Protein AF-A0A3L6PHJ8-F1 (afdb_monomer_lite)

pLDDT: mean 83.61, std 14.44, range [37.62, 96.38]

InterPro domains:
  IPR002182 NB-ARC [PF00931] (51-122)
  IPR027417 P-loop containing nucleoside triphosphate hydrolase [G3DSA:3.40.50.300] (25-126)
  IPR027417 P-loop containing nucleoside triphosphate hydrolase [SSF52540] (32-122)

Radius of gyration: 23.24 Å; chains: 1; bounding box: 49×33×65 Å

Foldseek 3Di:
DVVVVVVVVVVVVVCVVVVPDPPDPPDPPPCPVPPDDDLDDDVVVDPDCVVVLVVVVVVVVVCPVPPDDDDDQDDDPPPCSSVSVSSNQPDPVCVVPQGADDDADPPHDPVVRVVSRVVSSVVVPD

Secondary structure (DSSP, 8-state):
-HHHHHHHHHHHHHHHHTT-----S-S------TT---S---GGG--S-HHHHHHHHHHHHHGGGSS---------TTS-HHHHHHHHHT-GGGTTS--------SS--HHHHHHHHHHHHHTT--

Sequence (126 aa):
MKAMRRNLEEITRQHKDFSFTPGSTTDVEQVTDVRETSSAVEEALIVGRTEKKQKILASLSVNLAQEITILPIYGFGGIGKTTLAKLVFSDAQFNDYSRVWVYVSQAFVLKNIGNSIISQVSNGNS

Organism: Panicum miliaceum (NCBI:txid4540)

Structure (mmCIF, N/CA/C/O backbone):
data_AF-A0A3L6PHJ8-F1
#
_entry.id   AF-A0A3L6PHJ8-F1
#
loop_
_atom_site.group_PDB
_atom_site.id
_atom_site.type_symbol
_atom_site.label_atom_id
_atom_site.label_alt_id
_atom_site.label_comp_id
_atom_site.label_asym_id
_atom_site.label_entity_id
_atom_site.label_seq_id
_atom_site.pdbx_PDB_ins_code
_atom_site.Cartn_x
_atom_site.Cartn_y
_atom_site.Cartn_z
_atom_site.occupancy
_atom_site.B_iso_or_equiv
_atom_site.auth_seq_id
_atom_site.auth_comp_id
_atom_site.auth_asym_id
_atom_site.auth_atom_id
_atom_site.pdbx_PDB_model_num
ATOM 1 N N . MET A 1 1 ? 33.455 -11.707 -43.743 1.00 59.47 1 MET A N 1
ATOM 2 C CA . MET A 1 1 ? 33.854 -10.297 -43.504 1.00 59.47 1 MET A CA 1
ATOM 3 C C . MET A 1 1 ? 33.042 -9.270 -44.306 1.00 59.47 1 MET A C 1
ATOM 5 O O . MET A 1 1 ? 32.474 -8.385 -43.685 1.00 59.47 1 MET A O 1
ATOM 9 N N . LYS A 1 2 ? 32.916 -9.359 -45.645 1.00 81.19 2 LYS A N 1
ATOM 10 C CA . LYS A 1 2 ? 32.157 -8.359 -46.444 1.00 81.19 2 LYS A CA 1
ATOM 11 C C . LYS A 1 2 ? 30.653 -8.283 -46.118 1.00 81.19 2 LYS A C 1
ATOM 13 O O . LYS A 1 2 ? 30.100 -7.194 -46.125 1.00 81.19 2 LYS A O 1
ATOM 18 N N . ALA A 1 3 ? 30.012 -9.411 -45.803 1.00 85.12 3 ALA A N 1
ATOM 19 C CA . ALA A 1 3 ? 28.581 -9.453 -45.473 1.00 85.12 3 ALA A CA 1
ATOM 20 C C . ALA A 1 3 ? 28.244 -8.696 -44.175 1.00 85.12 3 ALA A C 1
ATOM 22 O O . ALA A 1 3 ? 27.330 -7.884 -44.153 1.00 85.12 3 ALA A O 1
ATOM 23 N N . MET A 1 4 ? 29.047 -8.885 -43.124 1.00 86.44 4 MET A N 1
ATOM 24 C CA . MET A 1 4 ? 28.862 -8.198 -41.840 1.00 86.44 4 MET A CA 1
ATOM 25 C C . MET A 1 4 ? 28.991 -6.675 -41.969 1.00 86.44 4 MET A C 1
ATOM 27 O O . MET A 1 4 ? 28.247 -5.939 -41.331 1.00 86.44 4 MET A O 1
ATOM 31 N N . ARG A 1 5 ? 29.894 -6.203 -42.838 1.00 89.88 5 ARG A N 1
ATOM 32 C CA . ARG A 1 5 ? 30.070 -4.772 -43.108 1.00 89.88 5 ARG A CA 1
ATOM 33 C C . ARG A 1 5 ? 28.828 -4.151 -43.756 1.00 89.88 5 ARG A C 1
ATOM 35 O O . ARG A 1 5 ? 28.373 -3.119 -43.287 1.00 89.88 5 ARG A O 1
ATOM 42 N N . ARG A 1 6 ? 28.245 -4.816 -44.760 1.00 92.50 6 ARG A N 1
ATOM 43 C CA . ARG A 1 6 ? 27.012 -4.344 -45.417 1.00 92.50 6 ARG A CA 1
ATOM 44 C C . ARG A 1 6 ? 25.836 -4.271 -44.445 1.00 92.50 6 ARG A C 1
ATOM 46 O O . ARG A 1 6 ? 25.113 -3.286 -44.448 1.00 92.50 6 ARG A O 1
ATOM 53 N N . ASN A 1 7 ? 25.691 -5.276 -43.577 1.00 92.00 7 ASN A N 1
ATOM 54 C CA . ASN A 1 7 ? 24.635 -5.276 -42.563 1.00 92.00 7 ASN A CA 1
ATOM 55 C C . ASN A 1 7 ? 24.772 -4.079 -41.609 1.00 92.00 7 ASN A C 1
ATOM 57 O O . ASN A 1 7 ? 23.779 -3.452 -41.259 1.00 92.00 7 ASN A O 1
ATOM 61 N N . LEU A 1 8 ? 26.000 -3.732 -41.213 1.00 90.38 8 LEU A N 1
ATOM 62 C CA . LEU A 1 8 ? 26.242 -2.592 -40.328 1.00 90.38 8 LEU A CA 1
ATOM 63 C C . LEU A 1 8 ? 25.969 -1.244 -41.020 1.00 90.38 8 LEU A C 1
ATOM 65 O O . LEU A 1 8 ? 25.428 -0.328 -40.400 1.00 90.38 8 LEU A O 1
ATOM 69 N N . GLU A 1 9 ? 26.301 -1.132 -42.307 1.00 93.44 9 GLU A N 1
ATOM 70 C CA . GLU A 1 9 ? 25.985 0.041 -43.132 1.00 93.44 9 GLU A CA 1
ATOM 71 C C . GLU A 1 9 ? 24.467 0.224 -43.285 1.00 93.44 9 GLU A C 1
ATOM 73 O O . GLU A 1 9 ? 23.966 1.341 -43.162 1.00 93.44 9 GLU A O 1
ATOM 78 N N . GLU A 1 10 ? 23.722 -0.867 -43.470 1.00 93.00 10 GLU A N 1
ATOM 79 C CA . GLU A 1 10 ? 22.260 -0.849 -43.576 1.00 93.00 10 GLU A CA 1
ATOM 80 C C . GLU A 1 10 ? 21.582 -0.419 -42.268 1.00 93.00 10 GLU A C 1
ATOM 82 O O . GLU A 1 10 ? 20.717 0.456 -42.291 1.00 93.00 10 GLU A O 1
ATOM 87 N N . ILE A 1 11 ? 22.038 -0.939 -41.123 1.00 88.00 11 ILE A N 1
ATOM 88 C CA . ILE A 1 11 ? 21.566 -0.511 -39.795 1.00 88.00 11 ILE A CA 1
ATOM 89 C C . ILE A 1 11 ? 21.853 0.980 -39.578 1.00 88.00 11 ILE A C 1
ATOM 91 O O . ILE A 1 11 ? 20.999 1.719 -39.092 1.00 88.00 11 ILE A O 1
ATOM 95 N N . THR A 1 12 ? 23.036 1.448 -39.988 1.00 86.62 12 THR A N 1
ATOM 96 C CA . THR A 1 12 ? 23.412 2.865 -39.873 1.00 86.62 12 THR A CA 1
ATOM 97 C C . THR A 1 12 ? 22.538 3.758 -40.760 1.00 86.62 12 THR A C 1
ATOM 99 O O . THR A 1 12 ? 22.179 4.863 -40.350 1.00 86.62 12 THR A O 1
ATOM 102 N N . ARG A 1 13 ? 22.171 3.293 -41.964 1.00 87.88 13 ARG A N 1
ATOM 103 C CA . ARG A 1 13 ? 21.265 4.012 -42.873 1.00 87.88 13 ARG A CA 1
ATOM 104 C C . ARG A 1 13 ? 19.863 4.112 -42.278 1.00 87.88 13 ARG A C 1
ATOM 106 O O . ARG A 1 13 ? 19.344 5.214 -42.159 1.00 87.88 13 ARG A O 1
ATOM 113 N N . GLN A 1 14 ? 19.308 2.989 -41.822 1.00 87.19 14 GLN A N 1
ATOM 114 C CA . GLN A 1 14 ? 17.996 2.954 -41.171 1.00 87.19 14 GLN A CA 1
ATOM 115 C C . GLN A 1 14 ? 17.955 3.870 -39.943 1.00 87.19 14 GLN A C 1
ATOM 117 O O . GLN A 1 14 ? 17.024 4.650 -39.789 1.00 87.19 14 GLN A O 1
ATOM 122 N N . HIS A 1 15 ? 18.994 3.845 -39.104 1.00 81.31 15 HIS A N 1
ATOM 123 C CA . HIS A 1 15 ? 19.080 4.715 -37.931 1.00 81.31 15 HIS A CA 1
ATOM 124 C C . HIS A 1 15 ? 18.984 6.210 -38.285 1.00 81.31 15 HIS A C 1
ATOM 126 O O . HIS A 1 15 ? 18.343 6.975 -37.565 1.00 81.31 15 HIS A O 1
ATOM 132 N N . LYS A 1 16 ? 19.603 6.628 -39.399 1.00 82.00 16 LYS A N 1
ATOM 133 C CA . LYS A 1 16 ? 19.522 8.007 -39.903 1.00 82.00 16 LYS A CA 1
ATOM 134 C C . LYS A 1 16 ? 18.150 8.331 -40.493 1.00 82.00 16 LYS A C 1
ATOM 136 O O . LYS A 1 16 ? 17.619 9.390 -40.181 1.00 82.00 16 LYS A O 1
ATOM 141 N N . ASP A 1 17 ? 17.574 7.427 -41.285 1.00 87.06 17 ASP A N 1
ATOM 142 C CA . ASP A 1 17 ? 16.256 7.623 -41.908 1.00 87.06 17 ASP A CA 1
ATOM 143 C C . ASP A 1 17 ? 15.149 7.782 -40.855 1.00 87.06 17 ASP A C 1
ATOM 145 O O . ASP A 1 17 ? 14.272 8.633 -40.985 1.00 87.06 17 ASP A O 1
ATOM 149 N N . PHE A 1 18 ? 15.224 7.017 -39.763 1.00 81.00 18 PHE A N 1
ATOM 150 C CA . PHE A 1 18 ? 14.274 7.108 -38.651 1.00 81.00 18 PHE A CA 1
ATOM 151 C C . PHE A 1 18 ? 14.578 8.240 -37.658 1.00 81.00 18 PHE A C 1
ATOM 153 O O . PHE A 1 18 ? 13.854 8.391 -36.677 1.00 81.00 18 PHE A O 1
ATOM 160 N N . SER A 1 19 ? 15.613 9.053 -37.907 1.00 75.19 19 SER A N 1
ATOM 161 C CA . SER A 1 19 ? 15.998 10.193 -37.059 1.00 75.19 19 SER A CA 1
ATOM 162 C C . SER A 1 19 ? 16.182 9.830 -35.581 1.00 75.19 19 SER A C 1
ATOM 164 O O . SER A 1 19 ? 15.917 10.649 -34.701 1.00 75.19 19 SER A O 1
ATOM 166 N N . PHE A 1 20 ? 16.639 8.609 -35.289 1.00 71.75 20 PHE A N 1
ATOM 167 C CA . PHE A 1 20 ? 16.964 8.235 -33.918 1.00 71.75 20 PHE A CA 1
ATOM 168 C C . PHE A 1 20 ? 18.148 9.093 -33.464 1.00 71.75 20 PHE A C 1
ATOM 170 O O . PHE A 1 20 ? 19.258 8.990 -33.989 1.00 71.75 20 PHE A O 1
ATOM 177 N N . THR A 1 21 ? 17.915 10.001 -32.523 1.00 70.25 21 THR A N 1
ATOM 178 C CA . THR A 1 21 ? 18.989 10.758 -31.890 1.00 70.25 21 THR A CA 1
ATOM 179 C C . THR A 1 21 ? 19.702 9.833 -30.903 1.00 70.25 21 THR A C 1
ATOM 181 O O . THR A 1 21 ? 19.044 9.212 -30.064 1.00 70.25 21 THR A O 1
ATOM 184 N N . PRO A 1 22 ? 21.041 9.699 -30.966 1.00 63.25 22 PRO A N 1
ATOM 185 C CA . PRO A 1 22 ? 21.784 9.090 -29.874 1.00 63.25 22 PRO A CA 1
ATOM 186 C C . PRO A 1 22 ? 21.486 9.919 -28.628 1.00 63.25 22 PRO A C 1
ATOM 188 O O . PRO A 1 22 ? 21.774 11.115 -28.616 1.00 63.25 22 PRO A O 1
ATOM 191 N N . GLY A 1 23 ? 20.857 9.314 -27.621 1.00 54.28 23 GLY A N 1
ATOM 192 C CA . GLY A 1 23 ? 20.572 10.002 -26.368 1.00 54.28 23 GLY A CA 1
ATOM 193 C C . GLY A 1 23 ? 21.878 10.531 -25.787 1.00 54.28 23 GLY A C 1
ATOM 194 O O . GLY A 1 23 ? 22.741 9.753 -25.382 1.00 54.28 23 GLY A O 1
ATOM 195 N N . SER A 1 24 ? 22.054 11.849 -25.798 1.00 54.31 24 SER A N 1
ATOM 196 C CA . SER A 1 24 ? 23.136 12.516 -25.091 1.00 54.31 24 SER A CA 1
ATOM 197 C C . SER A 1 24 ? 22.921 12.271 -23.605 1.00 54.31 24 SER A C 1
ATOM 199 O O . SER A 1 24 ? 22.010 12.829 -23.003 1.00 54.31 24 SER A O 1
ATOM 201 N N . THR A 1 25 ? 23.749 11.422 -23.002 1.00 53.91 25 THR A N 1
ATOM 202 C CA . THR A 1 25 ? 23.792 11.203 -21.552 1.00 53.91 25 THR A CA 1
ATOM 203 C C . THR A 1 25 ? 24.428 12.409 -20.858 1.00 53.91 25 THR A C 1
ATOM 205 O O . THR A 1 25 ? 25.476 12.288 -20.234 1.00 53.91 25 THR A O 1
ATOM 208 N N . THR A 1 26 ? 23.849 13.591 -21.028 1.00 51.31 26 THR A N 1
ATOM 209 C CA . THR A 1 26 ? 24.174 14.804 -20.270 1.00 51.31 26 THR A CA 1
ATOM 210 C C . THR A 1 26 ? 22.939 15.690 -20.181 1.00 51.31 26 THR A C 1
ATOM 212 O O . THR A 1 26 ? 23.021 16.893 -20.392 1.00 51.31 26 THR A O 1
ATOM 215 N N . ASP A 1 27 ? 21.792 15.102 -19.873 1.00 45.44 27 ASP A N 1
ATOM 216 C CA . ASP A 1 27 ? 20.786 15.838 -19.131 1.00 45.44 27 ASP A CA 1
ATOM 217 C C . ASP A 1 27 ? 20.951 15.387 -17.689 1.00 45.44 27 ASP A C 1
ATOM 219 O O . ASP A 1 27 ? 20.923 14.193 -17.385 1.00 45.44 27 ASP A O 1
ATOM 223 N N . VAL A 1 28 ? 21.199 16.343 -16.794 1.00 50.84 28 VAL A N 1
ATOM 224 C CA . VAL A 1 28 ? 20.859 16.153 -15.389 1.00 50.84 28 VAL A CA 1
ATOM 225 C C . VAL A 1 28 ? 19.368 15.885 -15.422 1.00 50.84 28 VAL A C 1
ATOM 227 O O . VAL A 1 28 ? 18.572 16.816 -15.526 1.00 50.84 28 VAL A O 1
ATOM 230 N N . GLU A 1 29 ? 19.012 14.605 -15.467 1.00 45.81 29 GLU A N 1
ATOM 231 C CA . GLU A 1 29 ? 17.644 14.148 -15.420 1.00 45.81 29 GLU A CA 1
ATOM 232 C C . GLU A 1 29 ? 17.122 14.736 -14.110 1.00 45.81 29 GLU A C 1
ATOM 234 O O . GLU A 1 29 ? 17.446 14.275 -13.013 1.00 45.81 29 GLU A O 1
ATOM 239 N N . GLN A 1 30 ? 16.364 15.834 -14.196 1.00 49.66 30 GLN A N 1
ATOM 240 C CA . GLN A 1 30 ? 15.313 16.043 -13.227 1.00 49.66 30 GLN A CA 1
ATOM 241 C C . GLN A 1 30 ? 14.516 14.758 -13.333 1.00 49.66 30 GLN A C 1
ATOM 243 O O . GLN A 1 30 ? 13.733 14.593 -14.268 1.00 49.66 30 GLN A O 1
ATOM 248 N N . VAL A 1 31 ? 14.809 13.819 -12.432 1.00 50.41 31 VAL A N 1
ATOM 249 C CA . VAL A 1 31 ? 14.033 12.610 -12.232 1.00 50.41 31 VAL A CA 1
ATOM 250 C C . VAL A 1 31 ? 12.681 13.118 -11.757 1.00 50.41 31 VAL A C 1
ATOM 252 O O . VAL A 1 31 ? 12.392 13.208 -10.568 1.00 50.41 31 VAL A O 1
ATOM 255 N N . THR A 1 32 ? 11.871 13.558 -12.713 1.00 48.59 32 THR A N 1
ATOM 256 C CA . THR A 1 32 ? 10.433 13.529 -12.590 1.00 48.59 32 THR A CA 1
ATOM 257 C C . THR A 1 32 ? 10.171 12.060 -12.382 1.00 48.59 32 THR A C 1
ATOM 259 O O . THR A 1 32 ? 10.400 11.241 -13.270 1.00 48.59 32 THR A O 1
ATOM 262 N N . ASP A 1 33 ? 9.872 11.700 -11.141 1.00 54.72 33 ASP A N 1
ATOM 263 C CA . ASP A 1 33 ? 9.686 10.310 -10.791 1.00 54.72 33 ASP A CA 1
ATOM 264 C C . ASP A 1 33 ? 8.383 9.850 -11.447 1.00 54.72 33 ASP A C 1
ATOM 266 O O . ASP A 1 33 ? 7.298 9.953 -10.883 1.00 54.72 33 ASP A O 1
ATOM 270 N N . VAL A 1 34 ? 8.484 9.373 -12.693 1.00 60.94 34 VAL A N 1
ATOM 271 C CA . VAL A 1 34 ? 7.355 8.926 -13.530 1.00 60.94 34 VAL A CA 1
ATOM 272 C C . VAL A 1 34 ? 6.603 7.757 -12.868 1.00 60.94 34 VAL A C 1
ATOM 274 O O . VAL A 1 34 ? 5.561 7.313 -13.344 1.00 60.94 34 VAL A O 1
ATOM 277 N N . ARG A 1 35 ? 7.136 7.220 -11.762 1.00 61.44 35 ARG A N 1
ATOM 278 C CA . ARG A 1 35 ? 6.547 6.143 -10.969 1.00 61.44 35 ARG A CA 1
ATOM 279 C C . ARG A 1 35 ? 5.771 6.631 -9.753 1.00 61.44 35 ARG A C 1
ATOM 281 O O . ARG A 1 35 ? 5.314 5.775 -8.993 1.00 61.44 35 ARG A O 1
ATOM 288 N N . GLU A 1 36 ? 5.614 7.938 -9.548 1.00 69.19 36 GLU A N 1
ATOM 289 C CA . GLU A 1 36 ? 4.718 8.439 -8.512 1.00 69.19 36 GLU A CA 1
ATOM 290 C C . GLU A 1 36 ? 3.314 7.848 -8.720 1.00 69.19 36 GLU A C 1
ATOM 292 O O . GLU A 1 36 ? 2.779 7.803 -9.830 1.00 69.19 36 GLU A O 1
ATOM 297 N N . THR A 1 37 ? 2.723 7.322 -7.647 1.00 71.56 37 THR A N 1
ATOM 298 C CA . THR A 1 37 ? 1.392 6.712 -7.709 1.00 71.56 37 THR A CA 1
ATOM 299 C C . THR A 1 37 ? 0.469 7.376 -6.708 1.00 71.56 37 THR A C 1
ATOM 301 O O . THR A 1 37 ? 0.762 7.404 -5.516 1.00 71.56 37 THR A O 1
ATOM 304 N N . SER A 1 38 ? -0.677 7.862 -7.185 1.00 78.31 38 SER A N 1
ATOM 305 C CA . SER A 1 38 ? -1.784 8.287 -6.323 1.00 78.31 38 SER A CA 1
ATOM 306 C C . SER A 1 38 ? -2.511 7.073 -5.743 1.00 78.31 38 SER A C 1
ATOM 308 O O . SER A 1 38 ? -2.438 5.986 -6.314 1.00 78.31 38 SER A O 1
ATOM 310 N N . SER A 1 39 ? -3.252 7.239 -4.650 1.00 79.25 39 SER A N 1
ATOM 311 C CA . SER A 1 39 ? -4.101 6.180 -4.081 1.00 79.25 39 SER A CA 1
ATOM 312 C C . SER A 1 39 ? -5.359 5.889 -4.906 1.00 79.25 39 SER A C 1
ATOM 314 O O . SER A 1 39 ? -5.940 4.816 -4.764 1.00 79.25 39 SER A O 1
ATOM 316 N N . ALA A 1 40 ? -5.766 6.809 -5.789 1.00 80.88 40 ALA A N 1
ATOM 317 C CA . ALA A 1 40 ? -6.984 6.684 -6.583 1.00 80.88 40 ALA A CA 1
ATOM 318 C C . ALA A 1 40 ? -6.986 5.403 -7.434 1.00 80.88 40 ALA A C 1
ATOM 320 O O . ALA A 1 40 ? -5.967 5.012 -8.032 1.00 80.88 40 ALA A O 1
ATOM 321 N N . VAL A 1 41 ? -8.150 4.755 -7.471 1.00 82.69 41 VAL A N 1
ATOM 322 C CA . VAL A 1 41 ? -8.376 3.499 -8.179 1.00 82.69 41 VAL A CA 1
ATOM 323 C C . VAL A 1 41 ? -9.781 3.467 -8.767 1.00 82.69 41 VAL A C 1
ATOM 325 O O . VAL A 1 41 ? -10.756 3.788 -8.097 1.00 82.69 41 VAL A O 1
ATOM 328 N N . GLU A 1 42 ? -9.876 3.064 -10.029 1.00 85.69 42 GLU A N 1
ATOM 329 C CA . GLU A 1 42 ? -11.144 2.771 -10.690 1.00 85.69 42 GLU A CA 1
ATOM 330 C C . GLU A 1 42 ? -11.378 1.258 -10.615 1.00 85.69 42 GLU A C 1
ATOM 332 O O . GLU A 1 42 ? -10.899 0.494 -11.455 1.00 85.69 42 GLU A O 1
ATOM 337 N N . GLU A 1 43 ? -12.051 0.804 -9.551 1.00 83.81 43 GLU A N 1
ATOM 338 C CA . GLU A 1 43 ? -12.194 -0.633 -9.259 1.00 83.81 43 GLU A CA 1
ATOM 339 C C . GLU A 1 43 ? -12.883 -1.408 -10.393 1.00 83.81 43 GLU A C 1
ATOM 341 O O . GLU A 1 43 ? -12.548 -2.568 -10.631 1.00 83.81 43 GLU A O 1
ATOM 346 N N . ALA A 1 44 ? -13.783 -0.754 -11.137 1.00 84.88 44 ALA A N 1
ATOM 347 C CA . ALA A 1 44 ? -14.528 -1.343 -12.250 1.00 84.88 44 ALA A CA 1
ATOM 348 C C . ALA A 1 44 ? -13.632 -1.874 -13.384 1.00 84.88 44 ALA A C 1
ATOM 350 O O . ALA A 1 44 ? -14.016 -2.809 -14.085 1.00 84.88 44 ALA A O 1
ATOM 351 N N . LEU A 1 45 ? -12.427 -1.318 -13.550 1.00 89.25 45 LEU A N 1
ATOM 352 C CA . LEU A 1 45 ? -11.478 -1.745 -14.581 1.00 89.25 45 LEU A CA 1
ATOM 353 C C . LEU A 1 45 ? -10.605 -2.932 -14.144 1.00 89.25 45 LEU A C 1
ATOM 355 O O . LEU A 1 45 ? -9.821 -3.451 -14.942 1.00 89.25 45 LEU A O 1
ATOM 359 N N . ILE A 1 46 ? -10.694 -3.370 -12.882 1.00 92.12 46 ILE A N 1
ATOM 360 C CA . ILE A 1 46 ? -9.784 -4.370 -12.320 1.00 92.12 46 ILE A CA 1
ATOM 361 C C . ILE A 1 46 ? -10.478 -5.725 -12.197 1.00 92.12 46 ILE A C 1
ATOM 363 O O . ILE A 1 46 ? -11.354 -5.939 -11.365 1.00 92.12 46 ILE A O 1
ATOM 367 N N . VAL A 1 47 ? -10.002 -6.695 -12.978 1.00 91.88 47 VAL A N 1
ATOM 368 C CA . VAL A 1 47 ? -10.546 -8.059 -13.013 1.00 91.88 47 VAL A CA 1
ATOM 369 C C . VAL A 1 47 ? -9.605 -9.086 -12.374 1.00 91.88 47 VAL A C 1
ATOM 371 O O . VAL A 1 47 ? -8.384 -8.914 -12.331 1.00 91.88 47 VAL A O 1
ATOM 374 N N . GLY A 1 48 ? -10.169 -10.183 -11.859 1.00 93.12 48 GLY A N 1
ATOM 375 C CA . GLY A 1 48 ? -9.407 -11.355 -11.396 1.00 93.12 48 GLY A CA 1
ATOM 376 C C . GLY A 1 48 ? -8.598 -11.162 -10.105 1.00 93.12 48 GLY A C 1
ATOM 377 O O . GLY A 1 48 ? -7.719 -11.968 -9.801 1.00 93.12 48 GLY A O 1
ATOM 378 N N . ARG A 1 49 ? -8.854 -10.094 -9.336 1.00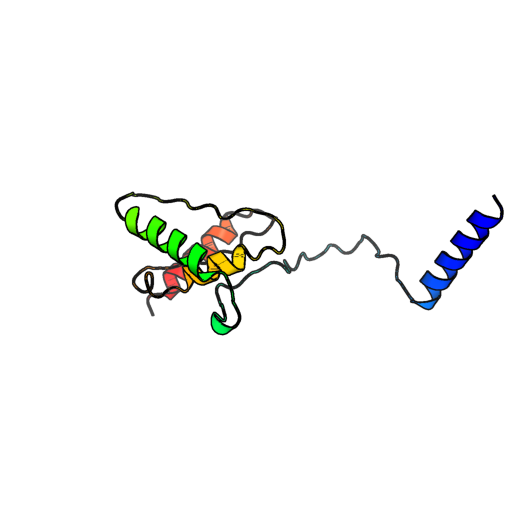 95.38 49 ARG A N 1
ATOM 379 C CA . ARG A 1 49 ? -8.131 -9.790 -8.082 1.00 95.38 49 ARG A CA 1
ATOM 380 C C . ARG A 1 49 ? -8.942 -9.999 -6.809 1.00 95.38 49 ARG A C 1
ATOM 382 O O . ARG A 1 49 ? -8.361 -9.923 -5.728 1.00 95.38 49 ARG A O 1
ATOM 389 N N . THR A 1 50 ? -10.226 -10.327 -6.927 1.00 94.38 50 THR A N 1
ATOM 390 C CA . THR A 1 50 ? -11.169 -10.442 -5.807 1.00 94.38 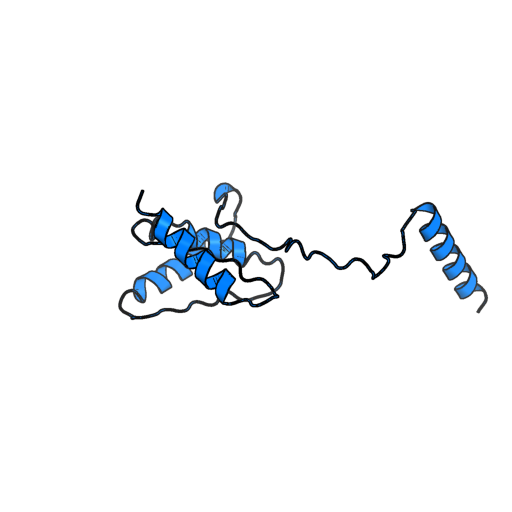50 THR A CA 1
ATOM 391 C C . THR A 1 50 ? -10.682 -11.393 -4.719 1.00 94.38 50 THR A C 1
ATOM 393 O O . THR A 1 50 ? -10.604 -11.000 -3.563 1.00 94.38 50 THR A O 1
ATOM 396 N N . GLU A 1 51 ? -10.267 -12.612 -5.069 1.00 95.88 51 GLU A N 1
ATOM 397 C CA . GLU A 1 51 ? -9.835 -13.605 -4.075 1.00 95.88 51 GLU A CA 1
ATOM 398 C C . GLU A 1 51 ? -8.601 -13.141 -3.283 1.00 95.88 51 GLU A C 1
ATOM 400 O O . GLU A 1 51 ? -8.556 -13.244 -2.058 1.00 95.88 51 GLU A O 1
ATOM 405 N N . LYS A 1 52 ? -7.600 -12.577 -3.974 1.00 95.88 52 LYS A N 1
ATOM 406 C CA . LYS A 1 52 ? -6.386 -12.052 -3.330 1.00 95.88 52 LYS A CA 1
ATOM 407 C C . LYS A 1 52 ? -6.701 -10.852 -2.438 1.00 95.88 52 LYS A C 1
ATOM 409 O O . LYS A 1 52 ? -6.158 -10.778 -1.342 1.00 95.88 52 LYS A O 1
ATOM 414 N N . LYS A 1 53 ? -7.585 -9.951 -2.889 1.00 95.50 53 LYS A N 1
ATOM 415 C CA . LYS A 1 53 ? -8.087 -8.825 -2.087 1.00 95.50 53 LYS A CA 1
ATOM 416 C C . LYS A 1 53 ? -8.726 -9.346 -0.796 1.00 95.50 53 LYS A C 1
ATOM 418 O O . LYS A 1 53 ? -8.281 -8.973 0.280 1.00 95.50 53 LYS A O 1
ATOM 423 N N . GLN A 1 54 ? -9.679 -10.274 -0.897 1.00 95.88 54 GLN A N 1
ATOM 424 C CA . GLN A 1 54 ? -10.394 -10.830 0.260 1.00 95.88 54 GLN A CA 1
ATOM 425 C C . GLN A 1 54 ? -9.468 -11.530 1.263 1.00 95.88 54 GLN A C 1
ATOM 427 O O . GLN A 1 54 ? -9.616 -11.351 2.469 1.00 95.88 54 GLN A O 1
ATOM 432 N N . LYS A 1 55 ? -8.456 -12.266 0.784 1.00 95.25 55 LYS A N 1
ATOM 433 C CA . LYS A 1 55 ? -7.437 -12.873 1.657 1.00 95.25 55 LYS A CA 1
ATOM 434 C C . LYS A 1 55 ? -6.670 -11.826 2.467 1.00 95.25 55 LYS A C 1
ATOM 436 O O . LYS A 1 55 ? -6.474 -12.016 3.662 1.00 95.25 55 LYS A O 1
ATOM 441 N N . ILE A 1 56 ? -6.272 -10.723 1.831 1.00 95.31 56 ILE A N 1
ATOM 442 C CA . ILE A 1 56 ? -5.577 -9.623 2.510 1.00 95.31 56 ILE A CA 1
ATOM 443 C C . ILE A 1 56 ? -6.488 -8.963 3.554 1.00 95.31 56 ILE A C 1
ATOM 445 O O . ILE A 1 56 ? -6.058 -8.781 4.689 1.00 95.31 56 ILE A O 1
ATOM 449 N N . LEU A 1 57 ? -7.742 -8.662 3.199 1.00 94.00 57 LEU A N 1
ATOM 450 C CA . LEU A 1 57 ? -8.727 -8.067 4.114 1.00 94.00 57 LEU A CA 1
ATOM 451 C C . LEU A 1 57 ? -8.943 -8.934 5.363 1.00 94.00 57 LEU A C 1
ATOM 453 O O . LEU A 1 57 ? -8.883 -8.440 6.490 1.00 94.00 57 LEU A O 1
ATOM 457 N N . ALA A 1 58 ? -9.103 -10.246 5.174 1.00 92.75 58 ALA A N 1
ATOM 458 C CA . ALA A 1 58 ? -9.231 -11.194 6.274 1.00 92.75 58 ALA A CA 1
ATOM 459 C C . ALA A 1 58 ? -7.984 -11.206 7.175 1.00 92.75 58 ALA A C 1
ATOM 461 O O . ALA A 1 58 ? -8.113 -11.152 8.397 1.00 92.75 58 ALA A O 1
ATOM 462 N N . SER A 1 59 ? -6.777 -11.224 6.597 1.00 91.50 59 SER A N 1
ATOM 463 C CA . SER A 1 59 ? -5.536 -11.154 7.378 1.00 91.50 59 SER A CA 1
ATOM 464 C C . SER A 1 59 ? -5.424 -9.854 8.175 1.00 91.50 59 SER A C 1
ATOM 466 O O . SER A 1 59 ? -5.044 -9.898 9.340 1.00 91.50 59 SER A O 1
ATOM 468 N N . LEU A 1 60 ? -5.773 -8.707 7.592 1.00 90.06 60 LEU A N 1
ATOM 469 C CA . LEU A 1 60 ? -5.745 -7.426 8.303 1.00 90.06 60 LEU A CA 1
ATOM 470 C C . LEU A 1 60 ? -6.783 -7.378 9.436 1.00 90.06 60 LEU A C 1
ATOM 472 O O . LEU A 1 60 ? -6.469 -6.900 10.519 1.00 90.06 60 LEU A O 1
ATOM 476 N N . SER A 1 61 ? -7.974 -7.948 9.225 1.00 85.31 61 SER A N 1
ATOM 477 C CA . SER A 1 61 ? -9.045 -7.993 10.233 1.00 85.31 61 SER A CA 1
ATOM 478 C C . SER A 1 61 ? -8.678 -8.849 11.449 1.00 85.31 61 SER A C 1
ATOM 480 O O . SER A 1 61 ? -8.930 -8.460 12.586 1.00 85.31 61 SER A O 1
ATOM 482 N N . VAL A 1 62 ? -8.060 -10.015 11.229 1.00 82.94 62 VAL A N 1
ATOM 483 C CA . VAL A 1 62 ? -7.666 -10.931 12.317 1.00 82.94 62 VAL A CA 1
ATOM 484 C C . VAL A 1 62 ? -6.570 -10.323 13.195 1.00 82.94 62 VAL A C 1
ATOM 486 O O . VAL A 1 62 ? -6.541 -10.560 14.400 1.00 82.94 62 VAL A O 1
ATOM 489 N N . ASN A 1 63 ? -5.684 -9.517 12.610 1.00 77.88 63 ASN A N 1
ATOM 490 C CA . ASN A 1 63 ? -4.550 -8.940 13.326 1.00 77.88 63 ASN A CA 1
ATOM 491 C C . ASN A 1 63 ? -4.843 -7.569 13.960 1.00 77.88 63 ASN A C 1
ATOM 493 O O . ASN A 1 63 ? -3.924 -6.951 14.486 1.00 77.88 63 ASN A O 1
ATOM 497 N N . LEU A 1 64 ? -6.103 -7.110 14.000 1.00 70.06 64 LEU A N 1
ATOM 498 C CA . LEU A 1 64 ? -6.481 -5.859 14.684 1.00 70.06 64 LEU A CA 1
ATOM 499 C C . LEU A 1 64 ? -6.150 -5.852 16.190 1.00 70.06 64 LEU A C 1
ATOM 501 O O . LEU A 1 64 ? -6.089 -4.788 16.796 1.00 70.06 64 LEU A O 1
ATOM 505 N N . ALA A 1 65 ? -5.936 -7.024 16.795 1.00 73.19 65 ALA A N 1
ATOM 506 C CA . ALA A 1 65 ? -5.509 -7.156 18.187 1.00 73.19 65 ALA A CA 1
ATOM 507 C C . ALA A 1 65 ? -3.987 -6.994 18.394 1.00 73.19 65 ALA A C 1
ATOM 509 O O . ALA A 1 65 ? -3.537 -6.928 19.536 1.00 73.19 65 ALA A O 1
ATOM 510 N N . GLN A 1 66 ? -3.185 -6.974 17.322 1.00 78.25 66 GLN A N 1
ATOM 511 C CA . GLN A 1 66 ? -1.738 -6.757 17.393 1.00 78.25 66 GLN A CA 1
ATOM 512 C C . GLN A 1 66 ? -1.420 -5.261 17.327 1.00 78.25 66 GLN A C 1
ATOM 514 O O . GLN A 1 66 ? -2.058 -4.525 16.580 1.00 78.25 66 GLN A O 1
ATOM 519 N N . GLU A 1 67 ? -0.385 -4.818 18.049 1.00 83.88 67 GLU A N 1
ATOM 520 C CA . GLU A 1 67 ? 0.041 -3.409 18.031 1.00 83.88 67 GLU A CA 1
ATOM 521 C C . GLU A 1 67 ? 0.479 -2.945 16.632 1.00 83.88 67 GLU A C 1
ATOM 523 O O . GLU A 1 67 ? 0.206 -1.811 16.242 1.00 83.88 67 GLU A O 1
ATOM 528 N N . ILE A 1 68 ? 1.157 -3.810 15.864 1.00 88.19 68 ILE A N 1
ATOM 529 C CA . ILE A 1 68 ? 1.643 -3.506 14.511 1.00 88.19 68 ILE A CA 1
ATOM 530 C C . ILE A 1 68 ? 1.533 -4.754 13.631 1.00 88.19 68 ILE A C 1
ATOM 532 O O . ILE A 1 68 ? 2.049 -5.813 13.979 1.00 88.19 68 ILE A O 1
ATOM 536 N N . THR A 1 69 ? 0.936 -4.604 12.445 1.00 89.69 69 THR A N 1
ATOM 537 C CA . THR A 1 69 ? 0.885 -5.642 11.402 1.00 89.69 69 THR A CA 1
ATOM 538 C C . THR A 1 69 ? 1.581 -5.152 10.134 1.00 89.69 69 THR A C 1
ATOM 540 O O . THR A 1 69 ? 1.273 -4.071 9.636 1.00 89.69 69 THR A O 1
ATOM 543 N N . ILE A 1 70 ? 2.492 -5.954 9.574 1.00 91.44 70 ILE A N 1
ATOM 544 C CA . ILE A 1 70 ? 3.191 -5.650 8.314 1.00 91.44 70 ILE A CA 1
ATOM 545 C C . ILE A 1 70 ? 2.842 -6.716 7.275 1.00 91.44 70 ILE A C 1
ATOM 547 O O . ILE A 1 70 ? 3.086 -7.901 7.493 1.00 91.44 70 ILE A O 1
ATOM 551 N N . LEU A 1 71 ? 2.321 -6.292 6.119 1.00 93.94 71 LEU A N 1
ATOM 552 C CA . LEU A 1 71 ? 1.933 -7.190 5.030 1.00 93.94 71 LEU A CA 1
ATOM 553 C C . LEU A 1 71 ? 2.656 -6.839 3.716 1.00 93.94 71 LEU A C 1
ATOM 555 O O . LEU A 1 71 ? 2.216 -5.950 2.982 1.00 93.94 71 LEU A O 1
ATOM 559 N N . PRO A 1 72 ? 3.763 -7.522 3.379 1.00 94.88 72 PRO A N 1
ATOM 560 C CA . PRO A 1 72 ? 4.505 -7.240 2.156 1.00 94.88 72 PRO A CA 1
ATOM 561 C C . PRO A 1 72 ? 3.796 -7.794 0.908 1.00 94.88 72 PRO A C 1
ATOM 563 O O . PRO A 1 72 ? 3.460 -8.976 0.839 1.00 94.88 72 PRO A O 1
ATOM 566 N N . ILE A 1 73 ? 3.650 -6.966 -0.134 1.00 96.06 73 ILE A N 1
ATOM 567 C CA . ILE A 1 73 ? 3.188 -7.384 -1.471 1.00 96.06 73 ILE A CA 1
ATOM 568 C C . ILE A 1 73 ? 4.378 -7.342 -2.434 1.00 96.06 73 ILE A C 1
ATOM 570 O O . ILE A 1 73 ? 4.818 -6.272 -2.854 1.00 96.06 73 ILE A O 1
ATOM 574 N N . TYR A 1 74 ? 4.889 -8.509 -2.822 1.00 95.00 74 TYR A N 1
ATOM 575 C CA . TYR A 1 74 ? 6.070 -8.647 -3.680 1.00 95.00 74 TYR A CA 1
ATOM 576 C C . TYR A 1 74 ? 5.779 -9.474 -4.942 1.00 95.00 74 TYR A C 1
ATOM 578 O O . TYR A 1 74 ? 4.705 -10.052 -5.105 1.00 95.00 74 TYR A O 1
ATOM 586 N N . GLY A 1 75 ? 6.721 -9.465 -5.888 1.00 95.06 75 GLY A N 1
ATOM 587 C CA . GLY A 1 75 ? 6.607 -10.154 -7.177 1.00 95.06 75 GLY A CA 1
ATOM 588 C C . GLY A 1 75 ? 7.150 -9.328 -8.342 1.00 95.06 75 GLY A C 1
ATOM 589 O O . GLY A 1 75 ? 7.593 -8.190 -8.164 1.00 95.06 75 GLY A O 1
ATOM 590 N N . PHE A 1 76 ? 7.081 -9.883 -9.550 1.00 95.81 76 PHE A N 1
ATOM 591 C CA . PHE A 1 76 ? 7.634 -9.275 -10.763 1.00 95.81 76 PHE A CA 1
ATOM 592 C C . PHE A 1 76 ? 7.050 -7.891 -11.099 1.00 95.81 76 PHE A C 1
ATOM 594 O O . PHE A 1 76 ? 5.975 -7.498 -10.631 1.00 95.81 76 PHE A O 1
ATOM 601 N N . GLY A 1 77 ? 7.782 -7.115 -11.902 1.00 92.62 77 GLY A N 1
ATOM 602 C CA . GLY A 1 77 ? 7.294 -5.852 -12.467 1.00 92.62 77 GLY A CA 1
ATOM 603 C C . GLY A 1 77 ? 6.047 -6.065 -13.332 1.00 92.62 77 GLY A C 1
ATOM 604 O O . GLY A 1 77 ? 5.850 -7.143 -13.880 1.00 92.62 77 GLY A O 1
ATOM 605 N N . GLY A 1 78 ? 5.159 -5.071 -13.406 1.00 91.44 78 GLY A N 1
ATOM 606 C CA . GLY A 1 78 ? 3.953 -5.136 -14.248 1.00 91.44 78 GLY A CA 1
ATOM 607 C C . GLY A 1 78 ? 2.829 -6.059 -13.754 1.00 91.44 78 GLY A C 1
ATOM 608 O O . GLY A 1 78 ? 1.706 -5.949 -14.226 1.00 91.44 78 GLY A O 1
ATOM 609 N N . ILE A 1 79 ? 3.054 -6.899 -12.737 1.00 93.81 79 ILE A N 1
ATOM 610 C CA . ILE A 1 79 ? 2.039 -7.848 -12.234 1.00 93.81 79 ILE A CA 1
ATOM 611 C C . ILE A 1 79 ? 0.896 -7.188 -11.431 1.00 93.81 79 ILE A C 1
ATOM 613 O O . ILE A 1 79 ? 0.075 -7.884 -10.836 1.00 93.81 79 ILE A O 1
ATOM 617 N N . GLY A 1 80 ? 0.839 -5.856 -11.339 1.00 93.06 80 GLY A N 1
ATOM 618 C CA . GLY A 1 80 ? -0.239 -5.141 -10.642 1.00 93.06 80 GLY A CA 1
ATOM 619 C C . GLY A 1 80 ? -0.195 -5.237 -9.110 1.00 93.06 80 GLY A C 1
ATOM 620 O O . GLY A 1 80 ? -1.236 -5.379 -8.474 1.00 93.06 80 GLY A O 1
ATOM 621 N N . LYS A 1 81 ? 0.999 -5.194 -8.499 1.00 96.38 81 LYS A N 1
ATOM 622 C CA . LYS A 1 81 ? 1.156 -5.167 -7.027 1.00 96.38 81 LYS A CA 1
ATOM 623 C C . LYS A 1 81 ? 0.512 -3.925 -6.421 1.00 96.38 81 LYS A C 1
ATOM 625 O O . LYS A 1 81 ? -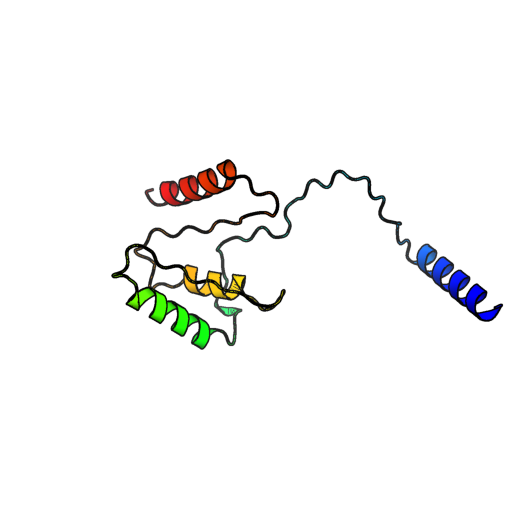0.350 -4.035 -5.559 1.00 96.38 81 LYS A O 1
ATOM 630 N 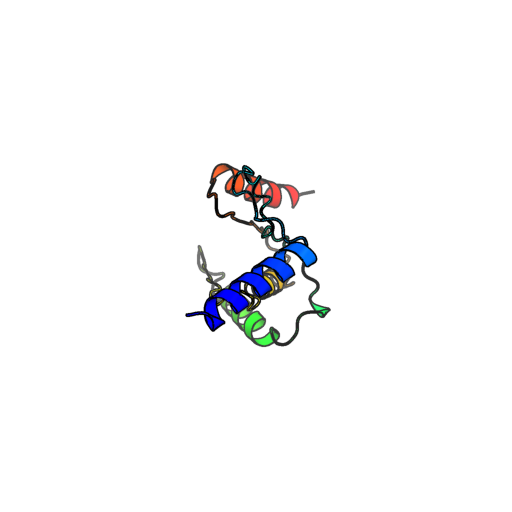N . THR A 1 82 ? 0.883 -2.758 -6.944 1.00 94.44 82 THR A N 1
ATOM 631 C CA . THR A 1 82 ? 0.324 -1.471 -6.530 1.00 94.44 82 THR A CA 1
ATOM 632 C C . THR A 1 82 ? -1.181 -1.425 -6.777 1.00 94.44 82 THR A C 1
ATOM 634 O O . THR A 1 82 ? -1.916 -0.957 -5.922 1.00 94.44 82 THR A O 1
ATOM 637 N N . THR A 1 83 ? -1.663 -1.998 -7.884 1.00 95.06 83 THR A N 1
ATOM 638 C CA . THR A 1 83 ? -3.100 -2.134 -8.169 1.00 95.06 83 THR A CA 1
ATOM 639 C C . THR A 1 83 ? -3.832 -2.927 -7.084 1.00 95.06 83 THR A C 1
ATOM 641 O O . THR A 1 83 ? -4.887 -2.503 -6.627 1.00 95.06 83 THR A O 1
ATOM 644 N N . LEU A 1 84 ? -3.267 -4.051 -6.629 1.00 95.94 84 LEU A N 1
ATOM 645 C CA . LEU A 1 84 ? -3.848 -4.833 -5.535 1.00 95.94 84 LEU A CA 1
ATOM 646 C C . LEU A 1 84 ? -3.824 -4.066 -4.204 1.00 95.94 84 LEU A C 1
ATOM 648 O O . LEU A 1 84 ? -4.811 -4.091 -3.480 1.00 95.94 84 LEU A O 1
ATOM 652 N N . ALA A 1 85 ? -2.726 -3.370 -3.898 1.00 95.44 85 ALA A N 1
ATOM 653 C CA . ALA A 1 85 ? -2.622 -2.545 -2.695 1.00 95.44 85 ALA A CA 1
ATOM 654 C C . ALA A 1 85 ? -3.664 -1.415 -2.688 1.00 95.44 85 ALA A C 1
ATOM 656 O O . ALA A 1 85 ? -4.320 -1.200 -1.674 1.00 95.44 85 ALA A O 1
ATOM 657 N N . LYS A 1 86 ? -3.875 -0.750 -3.831 1.00 94.56 86 LYS A N 1
ATOM 658 C CA . LYS A 1 86 ? -4.906 0.282 -3.990 1.00 94.56 86 LYS A CA 1
ATOM 659 C C . LYS A 1 86 ? -6.314 -0.255 -3.741 1.00 94.56 86 LYS A C 1
ATOM 661 O O . LYS A 1 86 ? -7.054 0.368 -3.001 1.00 94.56 86 LYS A O 1
ATOM 666 N N . LEU A 1 87 ? -6.647 -1.426 -4.293 1.00 94.94 87 LEU A N 1
ATOM 667 C CA . LEU A 1 87 ? -7.946 -2.082 -4.081 1.00 94.94 87 LEU A CA 1
ATOM 668 C C . LEU A 1 87 ? -8.242 -2.416 -2.614 1.00 94.94 87 LEU A C 1
ATOM 670 O O . LEU A 1 87 ? -9.401 -2.482 -2.218 1.00 94.94 87 LEU A O 1
ATOM 674 N N . VAL A 1 88 ? -7.204 -2.729 -1.837 1.00 94.50 88 VAL A N 1
ATOM 675 C CA . VAL A 1 88 ? -7.322 -2.967 -0.392 1.00 94.50 88 VAL A CA 1
ATOM 676 C C . VAL A 1 88 ? -7.436 -1.634 0.346 1.00 94.50 88 VAL A C 1
ATOM 678 O O . VAL A 1 88 ? -8.263 -1.500 1.238 1.00 94.50 88 VAL A O 1
ATOM 681 N N . PHE A 1 89 ? -6.637 -0.640 -0.048 1.00 93.25 89 PHE A N 1
ATOM 682 C CA . PHE A 1 89 ? -6.636 0.695 0.543 1.00 93.25 89 PHE A CA 1
ATOM 683 C C . PHE A 1 89 ? -7.989 1.405 0.400 1.00 93.25 89 PHE A C 1
ATOM 685 O O . PHE A 1 89 ? -8.445 2.030 1.354 1.00 93.25 89 PHE A O 1
ATOM 692 N N . SER A 1 90 ? -8.638 1.294 -0.7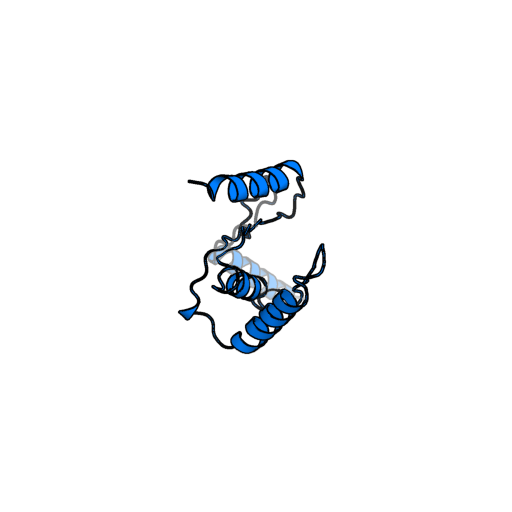64 1.00 91.81 90 SER A N 1
ATOM 693 C CA . SER A 1 90 ? -9.956 1.878 -1.052 1.00 91.81 90 SER A CA 1
ATOM 694 C C . SER A 1 90 ? -11.126 1.107 -0.444 1.00 91.81 90 SER A C 1
ATOM 696 O O . SER A 1 90 ? -12.256 1.584 -0.519 1.00 91.81 90 SER A O 1
ATOM 698 N N . ASP A 1 91 ? -10.887 -0.065 0.150 1.00 93.31 91 ASP A N 1
ATOM 699 C CA . ASP A 1 91 ? -11.969 -0.910 0.636 1.00 93.31 91 ASP A CA 1
ATOM 700 C C . ASP A 1 91 ? -12.747 -0.245 1.780 1.00 93.31 91 ASP A C 1
ATOM 702 O O . ASP A 1 91 ? -12.173 0.376 2.682 1.00 93.31 91 ASP A O 1
ATOM 706 N N . ALA A 1 92 ? -14.072 -0.395 1.739 1.00 92.19 92 ALA A N 1
ATOM 707 C CA . ALA A 1 92 ? -14.975 0.214 2.703 1.00 92.19 92 ALA A CA 1
ATOM 708 C C . ALA A 1 92 ? -14.772 -0.318 4.129 1.00 92.19 92 ALA A C 1
ATOM 710 O O . ALA A 1 92 ? -15.083 0.395 5.082 1.00 92.19 92 ALA A O 1
ATOM 711 N N . GLN A 1 93 ? -14.206 -1.523 4.284 1.00 89.75 93 GLN A N 1
ATOM 712 C CA . GLN A 1 93 ? -13.864 -2.101 5.585 1.00 89.75 93 GLN A CA 1
ATOM 713 C C . GLN A 1 93 ? -12.982 -1.174 6.437 1.00 89.75 93 GLN A C 1
ATOM 715 O O . GLN A 1 93 ? -13.048 -1.230 7.663 1.00 89.75 93 GLN A O 1
ATOM 720 N N . PHE A 1 94 ? -12.177 -0.314 5.806 1.00 87.06 94 PHE A N 1
ATOM 721 C CA . PHE A 1 94 ? -11.259 0.588 6.498 1.00 87.06 94 PHE A CA 1
ATOM 722 C C . PHE A 1 94 ? -11.675 2.062 6.429 1.00 87.06 94 PHE A C 1
ATOM 724 O O . PHE A 1 94 ? -10.837 2.942 6.622 1.00 87.06 94 PHE A O 1
ATOM 731 N N . ASN A 1 95 ? -12.946 2.360 6.143 1.00 88.88 95 ASN A N 1
ATOM 732 C CA . ASN A 1 95 ? -13.422 3.744 6.051 1.00 88.88 95 ASN A CA 1
ATOM 733 C C . ASN A 1 95 ? -13.332 4.516 7.371 1.00 88.88 95 ASN A C 1
ATOM 735 O O . ASN A 1 95 ? -13.045 5.709 7.335 1.00 88.88 95 ASN A O 1
ATOM 739 N N . ASP A 1 96 ? -13.497 3.833 8.503 1.00 88.19 96 ASP A N 1
ATOM 740 C CA . ASP A 1 96 ? -13.410 4.446 9.834 1.00 88.19 96 ASP A CA 1
ATOM 741 C C . ASP A 1 96 ? -11.958 4.641 10.312 1.00 88.19 96 ASP A C 1
ATOM 743 O O . ASP A 1 96 ? -11.716 5.175 11.393 1.00 88.19 96 ASP A O 1
ATOM 747 N N . TYR A 1 97 ? -10.972 4.216 9.515 1.00 86.69 97 TYR A N 1
ATOM 748 C CA . TYR A 1 97 ? -9.554 4.349 9.833 1.00 86.69 97 TYR A CA 1
ATOM 749 C C . TYR A 1 97 ? -8.929 5.520 9.077 1.00 86.69 97 TYR A C 1
ATOM 751 O O . TYR A 1 97 ? -9.185 5.743 7.890 1.00 86.69 97 TYR A O 1
ATOM 759 N N . SER A 1 98 ? -8.003 6.220 9.736 1.00 89.31 98 SER A N 1
ATOM 760 C CA . SER A 1 98 ? -7.106 7.150 9.052 1.00 89.31 98 SER A CA 1
ATOM 761 C C . SER A 1 98 ? -6.158 6.366 8.145 1.00 89.31 98 SER A C 1
ATOM 763 O O . SER A 1 98 ? -5.335 5.575 8.605 1.00 89.31 98 SER A O 1
ATOM 765 N N . ARG A 1 99 ? -6.280 6.587 6.837 1.00 90.50 99 ARG A N 1
ATOM 766 C CA . ARG A 1 99 ? -5.508 5.892 5.805 1.00 90.50 99 ARG A CA 1
ATOM 767 C C . ARG A 1 99 ? -4.550 6.861 5.127 1.00 90.50 99 ARG A C 1
ATOM 769 O O . ARG A 1 99 ? -4.938 7.963 4.756 1.00 90.50 99 ARG A O 1
ATOM 776 N N . VAL A 1 100 ? -3.311 6.426 4.927 1.00 93.25 100 VAL A N 1
ATOM 777 C CA . VAL A 1 100 ? -2.256 7.225 4.292 1.00 93.25 100 VAL A CA 1
ATOM 778 C C . VAL A 1 100 ? -1.626 6.424 3.162 1.00 93.25 100 VAL A C 1
ATOM 780 O O . VAL A 1 100 ? -1.311 5.246 3.336 1.00 93.25 100 VAL A O 1
ATOM 783 N N . TRP A 1 101 ? -1.412 7.060 2.012 1.00 93.62 101 TRP A N 1
ATOM 784 C CA . TRP A 1 101 ? -0.724 6.464 0.871 1.00 93.62 101 TRP A CA 1
ATOM 785 C C . TRP A 1 101 ? 0.527 7.267 0.531 1.00 93.62 101 TRP A C 1
ATOM 787 O O . TRP A 1 101 ? 0.437 8.389 0.038 1.00 93.62 101 TRP A O 1
ATOM 797 N N . VAL A 1 102 ? 1.706 6.695 0.773 1.00 92.38 102 VAL A N 1
ATOM 798 C CA . VAL A 1 102 ? 2.979 7.380 0.515 1.00 92.38 102 VAL A CA 1
ATOM 799 C C . VAL A 1 102 ? 3.757 6.674 -0.576 1.00 92.38 102 VAL A C 1
ATOM 801 O O . VAL A 1 102 ? 4.078 5.490 -0.471 1.00 92.38 102 VAL A O 1
ATOM 804 N N . TYR A 1 103 ? 4.100 7.432 -1.611 1.00 89.81 103 TYR A N 1
ATOM 805 C CA . TYR A 1 103 ? 5.100 7.027 -2.580 1.00 89.81 103 TYR A CA 1
ATOM 806 C C . TYR A 1 103 ? 6.504 7.292 -2.019 1.00 89.81 103 TYR A C 1
ATOM 808 O O . TYR A 1 103 ? 6.807 8.400 -1.579 1.00 89.81 103 TYR A O 1
ATOM 816 N N . VAL A 1 104 ? 7.365 6.274 -2.036 1.00 90.44 104 VAL A N 1
ATOM 817 C CA . VAL A 1 104 ? 8.775 6.391 -1.645 1.00 90.44 104 VAL A CA 1
ATOM 818 C C . VAL A 1 104 ? 9.621 6.249 -2.904 1.00 90.44 104 VAL A C 1
ATOM 820 O O . VAL A 1 104 ? 9.651 5.178 -3.512 1.00 90.44 104 VAL A O 1
ATOM 823 N N . SER A 1 105 ? 10.282 7.336 -3.298 1.00 85.75 105 SER A N 1
ATOM 824 C CA . SER A 1 105 ? 11.164 7.361 -4.464 1.00 85.75 105 SER A CA 1
ATOM 825 C C . SER A 1 105 ? 12.458 6.583 -4.215 1.00 85.75 105 SER A C 1
ATOM 827 O O . SER A 1 105 ? 12.797 6.216 -3.087 1.00 85.75 105 SER A O 1
ATOM 829 N N . GLN A 1 106 ? 13.220 6.348 -5.286 1.00 86.50 106 GLN A N 1
ATOM 830 C CA . GLN A 1 106 ? 14.553 5.735 -5.189 1.00 86.50 106 GLN A CA 1
ATOM 831 C C . GLN A 1 106 ? 15.520 6.586 -4.351 1.00 86.50 106 GLN A C 1
ATOM 833 O O . GLN A 1 106 ? 16.369 6.050 -3.639 1.00 86.50 106 GLN A O 1
ATOM 838 N N . ALA A 1 107 ? 15.374 7.911 -4.408 1.00 88.25 107 ALA A N 1
ATOM 839 C CA . ALA A 1 107 ? 16.081 8.829 -3.530 1.00 88.25 107 ALA A CA 1
ATOM 840 C C . ALA A 1 107 ? 15.406 8.846 -2.149 1.00 88.25 107 ALA A C 1
ATOM 842 O O . ALA A 1 107 ? 14.468 9.604 -1.898 1.00 88.25 107 ALA A O 1
ATOM 843 N N . PHE A 1 108 ? 15.892 8.005 -1.238 1.00 87.62 108 PHE A N 1
ATOM 844 C CA . PHE A 1 108 ? 15.328 7.890 0.103 1.00 87.62 108 PHE A CA 1
ATOM 845 C C . PHE A 1 108 ? 15.627 9.134 0.958 1.00 87.62 108 PHE A C 1
ATOM 847 O O . PHE A 1 108 ? 16.685 9.252 1.577 1.00 87.62 108 PHE A O 1
ATOM 854 N N . VAL A 1 109 ? 14.671 10.065 1.013 1.00 91.62 109 VAL A N 1
ATOM 855 C CA . VAL A 1 109 ? 14.748 11.278 1.840 1.00 91.62 109 VAL A CA 1
ATOM 856 C C . VAL A 1 109 ? 13.681 11.224 2.931 1.00 91.62 109 VAL A C 1
ATOM 858 O O . VAL A 1 109 ? 12.517 11.553 2.704 1.00 91.62 109 VAL A O 1
ATOM 861 N N . LEU A 1 110 ? 14.090 10.848 4.147 1.00 93.00 110 LEU A N 1
ATOM 862 C CA . LEU A 1 110 ? 13.187 10.618 5.283 1.00 93.00 110 LEU A CA 1
ATOM 863 C C . LEU A 1 110 ? 12.282 11.820 5.599 1.00 93.00 110 LEU A C 1
ATOM 865 O O . LEU A 1 110 ? 11.099 11.645 5.876 1.00 93.00 110 LEU A O 1
ATOM 869 N N . LYS A 1 111 ? 12.819 13.044 5.505 1.00 93.62 111 LYS A N 1
ATOM 870 C CA . LYS A 1 111 ? 12.057 14.281 5.737 1.00 93.62 111 LYS A CA 1
ATOM 871 C C . LYS A 1 111 ? 10.857 14.404 4.791 1.00 93.62 111 LYS A C 1
ATOM 873 O O . LYS A 1 111 ? 9.782 14.804 5.223 1.00 93.62 111 LYS A O 1
ATOM 878 N N . ASN A 1 112 ? 11.024 14.030 3.522 1.00 91.31 112 ASN A N 1
ATOM 879 C CA . ASN A 1 112 ? 9.962 14.130 2.520 1.00 91.31 112 ASN A CA 1
ATOM 880 C C . ASN A 1 112 ? 8.863 13.093 2.783 1.00 91.31 112 ASN A C 1
ATOM 882 O O . ASN A 1 112 ? 7.682 13.424 2.733 1.00 91.31 112 ASN A O 1
ATOM 886 N N . ILE A 1 113 ? 9.260 11.867 3.135 1.00 93.50 113 ILE A N 1
ATOM 887 C CA . ILE A 1 113 ? 8.342 10.782 3.506 1.00 93.50 113 ILE A CA 1
ATOM 888 C C . ILE A 1 113 ? 7.531 11.185 4.745 1.00 93.50 113 ILE A C 1
ATOM 890 O O . ILE A 1 113 ? 6.306 11.130 4.718 1.00 93.50 113 ILE A O 1
ATOM 894 N N . GLY A 1 114 ? 8.199 11.661 5.802 1.00 94.56 114 GLY A N 1
ATOM 895 C CA . GLY A 1 114 ? 7.542 12.112 7.031 1.00 94.56 114 GLY A CA 1
ATOM 896 C C . GLY A 1 114 ? 6.547 13.247 6.783 1.00 94.56 114 GLY A C 1
ATOM 897 O O . GLY A 1 114 ? 5.405 13.168 7.229 1.00 94.56 114 GLY A O 1
ATOM 898 N N . ASN A 1 115 ? 6.937 14.257 6.000 1.00 93.25 115 ASN A N 1
ATOM 899 C CA . ASN A 1 115 ? 6.043 15.355 5.627 1.00 93.25 115 ASN A CA 1
ATOM 900 C C . ASN A 1 115 ? 4.816 14.870 4.832 1.00 93.25 115 ASN A C 1
ATOM 902 O O . ASN A 1 115 ? 3.720 15.374 5.061 1.00 93.25 115 ASN A O 1
ATOM 906 N N . SER A 1 116 ? 4.986 13.892 3.932 1.00 91.44 116 SER A N 1
ATOM 907 C CA . SER A 1 116 ? 3.886 13.291 3.159 1.00 91.44 116 SER A CA 1
ATOM 908 C C . SER A 1 116 ? 2.892 12.531 4.044 1.00 91.44 116 SER A C 1
ATOM 910 O O . SER A 1 116 ? 1.686 12.601 3.814 1.00 91.44 116 SER A O 1
ATOM 912 N N . ILE A 1 117 ? 3.378 11.841 5.082 1.00 93.81 117 ILE A N 1
ATOM 913 C CA . ILE A 1 117 ? 2.513 11.174 6.066 1.00 93.81 117 ILE A CA 1
ATOM 914 C C . ILE A 1 117 ? 1.733 12.216 6.870 1.00 93.81 117 ILE A C 1
ATOM 916 O O . ILE A 1 117 ? 0.508 12.145 6.951 1.00 93.81 117 ILE A O 1
ATOM 920 N N . ILE A 1 118 ? 2.437 13.195 7.450 1.00 94.06 118 ILE A N 1
ATOM 921 C CA . ILE A 1 118 ? 1.837 14.207 8.331 1.00 94.06 118 ILE A CA 1
ATOM 922 C C . ILE A 1 118 ? 0.748 14.992 7.594 1.00 94.06 118 ILE A C 1
ATOM 924 O O . ILE A 1 118 ? -0.333 15.192 8.150 1.00 94.06 118 ILE A O 1
ATOM 928 N N . SER A 1 119 ? 0.992 15.402 6.346 1.00 91.69 119 SER A N 1
ATOM 929 C CA . SER A 1 119 ? 0.013 16.168 5.566 1.00 91.69 119 SER A CA 1
ATOM 930 C C . SER A 1 119 ? -1.278 15.388 5.302 1.00 91.69 119 SER A C 1
ATOM 932 O O . SER A 1 119 ? -2.362 15.953 5.410 1.00 91.69 119 SER A O 1
ATOM 934 N N . GLN A 1 120 ? -1.187 14.087 5.017 1.00 91.19 120 GLN A N 1
ATOM 935 C CA . GLN A 1 120 ? -2.359 13.247 4.758 1.00 91.19 120 GLN A CA 1
ATOM 936 C C . GLN A 1 120 ? -3.174 12.957 6.020 1.00 91.19 120 GLN A C 1
ATOM 938 O O . GLN A 1 120 ? -4.399 12.976 5.962 1.00 91.19 120 GLN A O 1
ATOM 943 N N . VAL A 1 121 ? -2.520 12.739 7.165 1.00 89.81 121 VAL A N 1
ATOM 944 C CA . VAL A 1 121 ? -3.228 12.523 8.440 1.00 89.81 121 VAL A CA 1
ATOM 945 C C . VAL A 1 121 ? -3.916 13.805 8.914 1.00 89.81 121 VAL A C 1
ATOM 947 O O . VAL A 1 121 ? -5.030 13.756 9.428 1.00 89.81 121 VAL A O 1
ATOM 950 N N . SER A 1 122 ? -3.276 14.961 8.722 1.00 84.75 122 SER A N 1
ATOM 951 C CA . SER A 1 122 ? -3.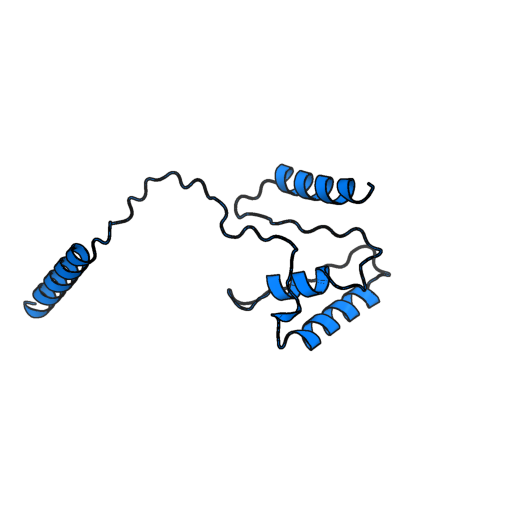785 16.247 9.226 1.00 84.75 122 SER A CA 1
ATOM 952 C C . SER A 1 122 ? -4.991 16.761 8.434 1.00 84.75 122 SER A C 1
ATOM 954 O O . SER A 1 122 ? -5.868 17.409 8.999 1.00 84.75 122 SER A O 1
ATOM 956 N N . ASN A 1 123 ? -5.066 16.438 7.140 1.00 65.88 123 ASN A N 1
ATOM 957 C CA . ASN A 1 123 ? -6.145 16.873 6.249 1.00 65.88 123 ASN A CA 1
ATOM 958 C C . ASN A 1 123 ? -7.444 16.052 6.384 1.00 65.88 123 ASN A C 1
ATOM 960 O O . ASN A 1 123 ? -8.425 16.377 5.726 1.00 65.88 123 ASN A O 1
ATOM 964 N N . GLY A 1 124 ? -7.472 15.001 7.213 1.00 56.66 124 GLY A N 1
ATOM 965 C CA . GLY A 1 124 ? -8.673 14.192 7.471 1.00 56.66 124 GLY A CA 1
ATOM 966 C C . GLY A 1 124 ? -9.641 14.771 8.516 1.00 56.66 124 GLY A C 1
ATOM 967 O O . GLY A 1 124 ? -10.680 14.167 8.758 1.00 56.66 124 GLY A O 1
ATOM 968 N N . ASN A 1 125 ? -9.309 15.912 9.134 1.00 44.34 125 ASN A N 1
ATOM 969 C CA . ASN A 1 125 ? -10.066 16.545 10.227 1.00 44.34 125 ASN A CA 1
ATOM 970 C C . ASN A 1 125 ? -10.736 17.877 9.817 1.00 44.34 125 ASN A C 1
ATOM 972 O O . ASN A 1 125 ? -10.838 18.791 10.636 1.00 44.34 125 ASN A O 1
ATOM 976 N N . SER A 1 126 ? -11.135 18.041 8.552 1.00 37.62 126 SER A N 1
ATOM 977 C CA . SER A 1 126 ? -11.851 19.232 8.052 1.00 37.62 126 SER A CA 1
ATOM 978 C C . SER A 1 126 ? -13.180 18.867 7.414 1.00 37.62 126 SER A C 1
ATOM 980 O O . SER A 1 126 ? -13.216 17.838 6.706 1.00 37.62 126 SER A O 1
#